Protein AF-A0A3C0RX44-F1 (afdb_monomer)

Foldseek 3Di:
DDDDQDDCVVVVHDDDPLSSVQSVCVPPPVPDDPVVSPPDPPPPD

Nearest PDB structures (foldseek):
  2fa8-assembly1_A  TM=9.273E-01  e=6.782E-02  Agrobacterium fabrum str. C58

Solvent-accessible surface area (backbone atoms only — not comparable to full-atom values): 3128 Å² total; per-residue (Å²): 132,93,73,88,80,81,54,49,83,82,66,74,46,80,78,52,74,49,54,51,55,43,52,50,32,64,72,78,40,67,89,58,83,58,67,93,46,41,85,69,78,80,77,88,122

Secondary structure (DSSP, 8-state):
-------HHHHTSPPPHHHHHHHHHHHH-TT---GGGS-------

Sequence (45 aa):
LFRSIFDRKRAGRFPEIKELKQLIRDLIAPDKSLGHSDKSPSSNI

Mean predicted aligned error: 5.69 Å

pLDDT: mean 86.96, std 15.28, range [46.72, 98.06]

Radius of gyration: 12.47 Å; Cα contacts (8 Å, |Δi|>4): 20; chains: 1; bounding box: 30×21×29 Å

Structure (mmCIF, N/CA/C/O backbone):
data_AF-A0A3C0RX44-F1
#
_entry.id   AF-A0A3C0RX44-F1
#
loop_
_atom_site.gro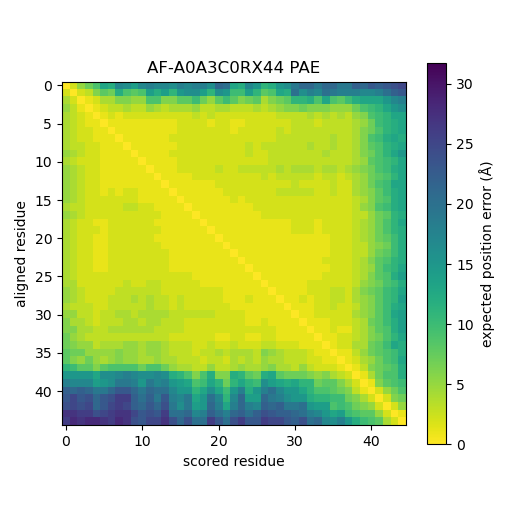up_PDB
_atom_site.id
_atom_site.type_symbol
_atom_site.label_atom_id
_atom_site.label_alt_id
_atom_site.label_comp_id
_atom_site.label_asym_id
_atom_site.label_entity_id
_atom_site.label_seq_id
_atom_site.pdbx_PDB_ins_code
_atom_site.Cartn_x
_atom_site.Cartn_y
_atom_site.Cartn_z
_atom_site.occupancy
_atom_site.B_iso_or_equiv
_atom_site.auth_seq_id
_atom_site.auth_comp_id
_atom_site.auth_asym_id
_atom_site.auth_atom_id
_atom_site.pdbx_PDB_model_num
ATOM 1 N N . LEU A 1 1 ? -8.753 -2.558 -13.017 1.00 62.66 1 LEU A N 1
ATOM 2 C CA . LEU A 1 1 ? -9.581 -2.693 -11.796 1.00 62.66 1 LEU A CA 1
ATOM 3 C C . LEU A 1 1 ? -8.848 -1.981 -10.659 1.00 62.66 1 LEU A C 1
ATOM 5 O O . LEU A 1 1 ? -7.779 -2.440 -10.282 1.00 62.66 1 LEU A O 1
ATOM 9 N N . PHE A 1 2 ? -9.330 -0.833 -10.176 1.00 68.12 2 PHE A N 1
ATOM 10 C CA . PHE A 1 2 ? -8.681 -0.140 -9.054 1.00 68.12 2 PHE A CA 1
ATOM 11 C C . PHE A 1 2 ? -9.031 -0.859 -7.745 1.00 68.12 2 PHE A C 1
ATOM 13 O O . PHE A 1 2 ? -10.192 -0.890 -7.343 1.00 68.12 2 PHE A O 1
ATOM 20 N N . ARG A 1 3 ? -8.032 -1.472 -7.101 1.00 85.00 3 ARG A N 1
ATOM 21 C CA . ARG A 1 3 ? -8.163 -2.109 -5.783 1.00 85.00 3 ARG A CA 1
ATOM 22 C C . ARG A 1 3 ? -7.755 -1.111 -4.701 1.00 85.00 3 ARG A C 1
ATOM 24 O O . ARG A 1 3 ? -6.756 -0.414 -4.852 1.00 85.00 3 ARG A O 1
ATOM 31 N N . SER A 1 4 ? -8.511 -1.058 -3.606 1.00 90.62 4 SER A N 1
ATOM 32 C CA . SER A 1 4 ? -8.141 -0.251 -2.437 1.00 90.62 4 SER A CA 1
ATOM 33 C C . SER A 1 4 ? -6.836 -0.766 -1.820 1.00 90.62 4 SER A C 1
ATOM 35 O O . SER A 1 4 ? -6.733 -1.957 -1.525 1.00 90.62 4 SER A O 1
ATOM 37 N N . ILE A 1 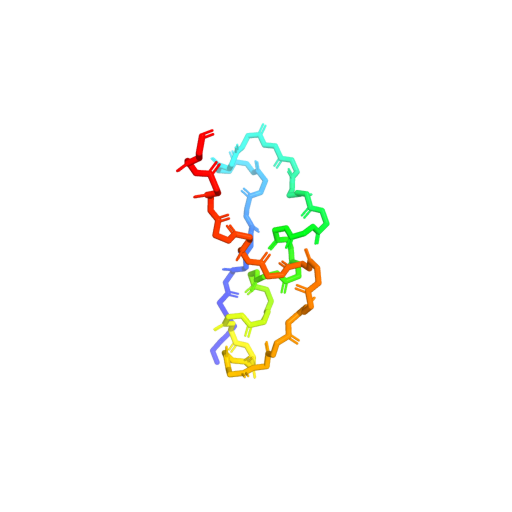5 ? -5.862 0.129 -1.622 1.00 93.81 5 ILE A N 1
ATOM 38 C CA . ILE A 1 5 ? -4.528 -0.194 -1.083 1.00 93.81 5 ILE A CA 1
ATOM 39 C C . ILE A 1 5 ? -4.545 -0.216 0.451 1.00 93.81 5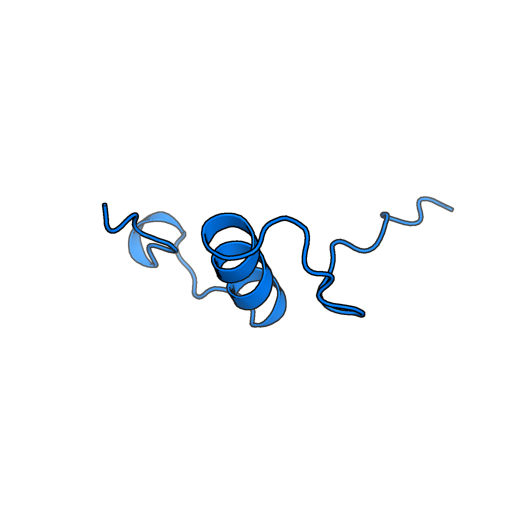 ILE A C 1
ATOM 41 O O . ILE A 1 5 ? -4.044 -1.156 1.060 1.00 93.81 5 ILE A O 1
ATOM 45 N N . PHE A 1 6 ? -5.150 0.797 1.080 1.00 95.62 6 PHE A N 1
ATOM 46 C CA . PHE A 1 6 ? -5.242 0.926 2.536 1.00 95.62 6 PHE A CA 1
ATOM 47 C C . PHE A 1 6 ? -6.505 1.701 2.936 1.00 95.62 6 PHE A C 1
ATOM 49 O O . PHE A 1 6 ? -6.894 2.646 2.254 1.00 95.62 6 PHE A O 1
ATOM 56 N N . ASP A 1 7 ? -7.125 1.325 4.056 1.00 96.38 7 ASP A N 1
ATOM 57 C CA . ASP A 1 7 ? -8.288 2.009 4.633 1.00 96.38 7 ASP A CA 1
ATO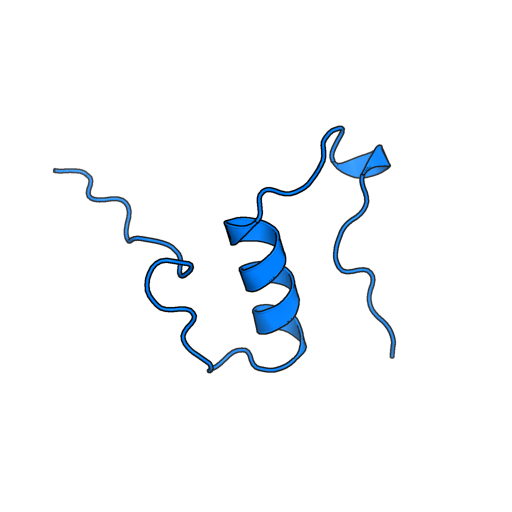M 58 C C . ASP A 1 7 ? -8.003 2.354 6.102 1.00 96.38 7 ASP A C 1
ATOM 60 O O . ASP A 1 7 ? -7.956 1.478 6.968 1.00 96.38 7 ASP A O 1
ATOM 64 N N . ARG A 1 8 ? -7.847 3.654 6.383 1.00 97.00 8 ARG A N 1
ATOM 65 C CA . ARG A 1 8 ? -7.567 4.182 7.728 1.00 97.00 8 ARG A CA 1
ATOM 66 C C . ARG A 1 8 ? -8.650 3.816 8.738 1.00 97.00 8 ARG A C 1
ATOM 68 O O . ARG A 1 8 ? -8.330 3.529 9.887 1.00 97.00 8 ARG A O 1
ATOM 75 N N . LYS A 1 9 ? -9.927 3.852 8.343 1.00 97.25 9 LYS A N 1
ATOM 76 C CA . LYS A 1 9 ? -11.043 3.581 9.258 1.00 97.25 9 LYS A CA 1
ATOM 77 C C . LYS A 1 9 ? -11.059 2.109 9.656 1.00 97.25 9 LYS A C 1
ATOM 79 O O . LYS A 1 9 ? -11.300 1.810 10.818 1.00 97.25 9 LYS A O 1
ATOM 84 N N . ARG A 1 10 ? -10.762 1.208 8.714 1.00 96.62 10 ARG A N 1
ATOM 85 C CA . ARG A 1 10 ? -10.638 -0.233 8.995 1.00 96.62 10 ARG A CA 1
ATOM 86 C C . ARG A 1 10 ? -9.396 -0.563 9.817 1.00 96.62 10 ARG A C 1
ATOM 88 O O . ARG A 1 10 ? -9.478 -1.394 10.710 1.00 96.62 10 ARG A O 1
ATOM 95 N N . ALA A 1 11 ? -8.264 0.072 9.519 1.00 96.12 11 ALA A N 1
ATOM 96 C CA . ALA A 1 11 ? -7.006 -0.191 10.213 1.00 96.12 11 ALA A CA 1
ATOM 97 C C . ALA A 1 11 ? -6.906 0.494 11.588 1.00 96.12 11 ALA A C 1
ATOM 99 O O . ALA A 1 11 ? -6.072 0.098 12.396 1.00 96.12 11 ALA A O 1
ATOM 100 N N . GLY A 1 12 ? -7.700 1.539 11.851 1.00 98.06 12 GLY A N 1
ATOM 101 C CA . GLY A 1 12 ? -7.640 2.314 13.097 1.00 98.06 12 GLY A CA 1
ATOM 102 C C . GLY A 1 12 ? -6.359 3.143 13.261 1.00 98.06 12 GLY A C 1
ATOM 103 O O . GLY A 1 12 ? -6.086 3.642 14.347 1.00 98.06 12 GLY A O 1
ATOM 104 N N . ARG A 1 13 ? -5.562 3.286 12.196 1.00 97.50 13 ARG A N 1
ATOM 105 C CA . ARG A 1 13 ? -4.269 3.986 12.176 1.00 97.50 13 ARG A CA 1
ATOM 106 C C . ARG A 1 13 ? -3.917 4.453 10.766 1.00 97.50 13 ARG A C 1
ATOM 108 O O . ARG A 1 13 ? -4.571 4.071 9.795 1.00 97.50 13 ARG A O 1
ATOM 115 N N . PHE A 1 14 ? -2.853 5.238 10.651 1.00 97.56 14 PHE A N 1
ATOM 116 C CA . PHE A 1 14 ? -2.187 5.484 9.373 1.00 97.56 14 PHE A CA 1
ATOM 117 C C . PHE A 1 14 ? -1.173 4.365 9.069 1.00 97.56 14 PHE A C 1
ATOM 119 O O . PHE A 1 14 ? -0.714 3.690 9.999 1.00 97.56 14 PHE A O 1
ATOM 126 N N . PRO A 1 15 ? -0.858 4.112 7.786 1.00 96.56 15 PRO A N 1
ATOM 127 C CA . PRO A 1 15 ? 0.206 3.190 7.437 1.00 96.56 15 PRO A CA 1
ATOM 128 C C . PRO A 1 15 ? 1.567 3.816 7.728 1.00 96.56 15 PRO A C 1
ATOM 130 O O . PRO A 1 15 ? 1.766 5.014 7.523 1.00 96.56 15 PRO A O 1
ATOM 133 N N . GLU A 1 16 ? 2.519 2.987 8.137 1.00 95.38 16 GLU A N 1
ATOM 134 C CA . GLU A 1 16 ? 3.923 3.392 8.164 1.00 95.38 16 GLU A CA 1
ATOM 135 C C . GLU A 1 16 ? 4.469 3.494 6.735 1.00 95.38 16 GLU A C 1
ATOM 137 O O . GLU A 1 16 ? 4.015 2.798 5.820 1.00 95.38 16 GLU A O 1
ATOM 142 N N . ILE A 1 17 ? 5.499 4.316 6.517 1.00 94.25 17 ILE A N 1
ATOM 143 C CA . ILE A 1 17 ? 6.056 4.514 5.167 1.00 94.25 17 ILE A CA 1
ATOM 144 C C . ILE A 1 17 ? 6.561 3.204 4.538 1.00 94.25 17 ILE A C 1
ATOM 146 O O . ILE A 1 17 ? 6.438 3.002 3.328 1.00 94.25 17 ILE A O 1
ATOM 150 N N . LYS A 1 18 ? 7.107 2.294 5.355 1.00 94.19 18 LYS A N 1
ATOM 151 C CA . LYS A 1 18 ? 7.574 0.973 4.911 1.00 94.19 18 LYS A CA 1
ATOM 152 C C . LYS A 1 18 ? 6.408 0.106 4.427 1.00 94.19 18 LYS A C 1
ATOM 154 O O . LYS A 1 18 ? 6.490 -0.473 3.350 1.00 94.19 18 LYS A O 1
ATOM 159 N N .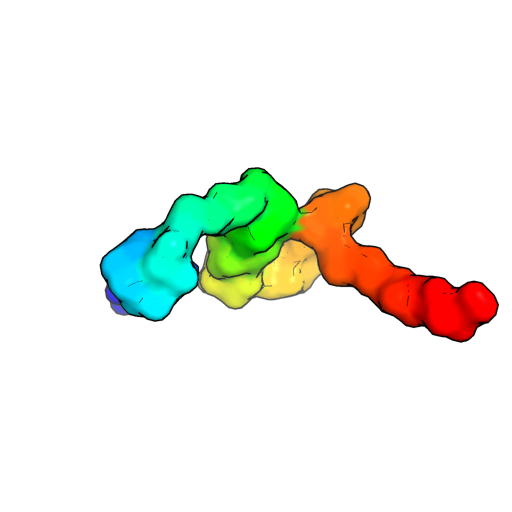 GLU A 1 19 ? 5.318 0.078 5.186 1.00 94.81 19 GLU A N 1
ATOM 160 C CA . GLU A 1 19 ? 4.094 -0.652 4.843 1.00 94.81 19 GLU A CA 1
ATOM 161 C C . GLU A 1 19 ? 3.461 -0.103 3.561 1.00 94.81 19 GLU A C 1
ATOM 163 O O . GLU A 1 19 ? 3.133 -0.871 2.662 1.00 94.81 19 GLU A O 1
ATOM 168 N N . LEU A 1 20 ? 3.346 1.222 3.428 1.00 95.38 20 LEU A N 1
ATOM 169 C CA . LEU A 1 20 ? 2.747 1.834 2.241 1.00 95.38 20 LEU A CA 1
ATOM 170 C C . LEU A 1 20 ? 3.522 1.480 0.962 1.00 95.38 20 LEU A C 1
ATOM 172 O O . LEU A 1 20 ? 2.916 1.139 -0.054 1.00 95.38 20 LEU A O 1
ATOM 176 N N . LYS A 1 21 ? 4.861 1.510 1.016 1.00 94.88 21 LYS A N 1
ATOM 177 C CA . LYS A 1 21 ? 5.717 1.098 -0.109 1.00 94.88 21 LYS A CA 1
ATOM 178 C C . LYS A 1 21 ? 5.501 -0.371 -0.483 1.00 94.88 21 LYS A C 1
ATOM 180 O O . LYS A 1 21 ? 5.435 -0.678 -1.671 1.00 94.88 21 LYS A O 1
ATOM 185 N N . GLN A 1 22 ? 5.364 -1.252 0.509 1.00 95.56 22 GLN A N 1
ATOM 186 C CA . GLN A 1 22 ? 5.088 -2.677 0.297 1.00 95.56 22 GLN A CA 1
ATOM 187 C C . GLN A 1 22 ? 3.716 -2.892 -0.350 1.00 95.56 22 GLN A C 1
ATOM 189 O O . GLN A 1 22 ? 3.643 -3.508 -1.407 1.00 95.56 22 GLN A O 1
ATOM 194 N N . LEU A 1 23 ? 2.653 -2.303 0.207 1.00 95.00 23 LEU A N 1
ATOM 195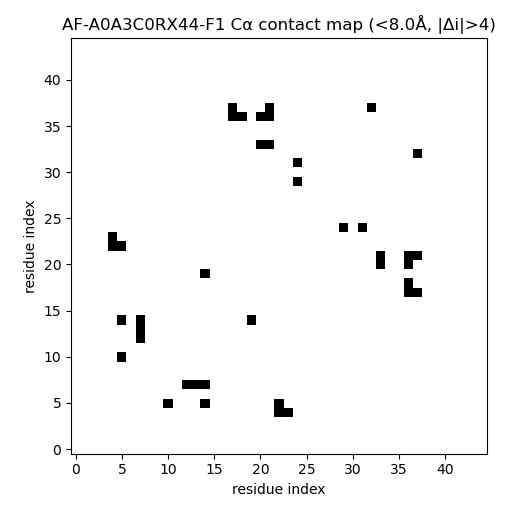 C CA . LEU A 1 23 ? 1.289 -2.447 -0.314 1.00 95.00 23 LEU A CA 1
ATOM 196 C C . LEU A 1 23 ? 1.161 -1.980 -1.770 1.00 95.00 23 LEU A C 1
ATOM 198 O O . LEU A 1 23 ? 0.463 -2.609 -2.561 1.00 95.00 23 LEU A O 1
ATOM 202 N N . ILE A 1 24 ? 1.835 -0.885 -2.139 1.00 94.69 24 ILE A N 1
ATOM 203 C CA . ILE A 1 24 ? 1.860 -0.407 -3.527 1.00 94.69 24 ILE A CA 1
ATOM 204 C C . ILE A 1 24 ? 2.623 -1.394 -4.418 1.00 94.69 24 ILE A C 1
ATOM 206 O O . ILE A 1 24 ? 2.109 -1.782 -5.468 1.00 94.69 24 ILE A O 1
ATOM 210 N N . ARG A 1 25 ? 3.828 -1.818 -4.008 1.00 95.44 25 ARG A N 1
ATOM 211 C CA . ARG A 1 25 ? 4.671 -2.754 -4.770 1.00 95.44 25 ARG A 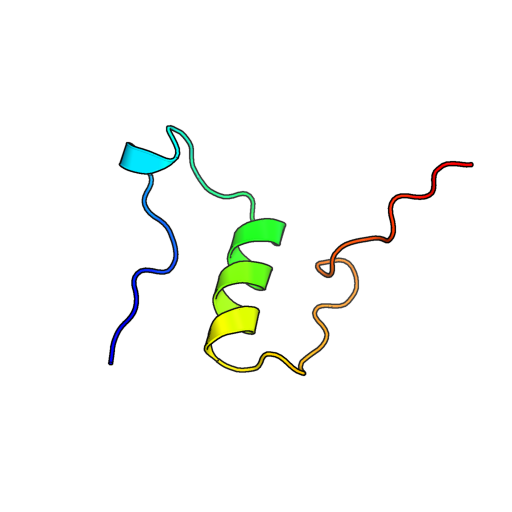CA 1
ATOM 212 C C . ARG A 1 25 ? 3.937 -4.046 -5.071 1.00 95.44 25 ARG A C 1
ATOM 214 O O . ARG A 1 25 ? 3.924 -4.467 -6.222 1.00 95.44 25 ARG A O 1
ATOM 221 N N . ASP A 1 26 ? 3.306 -4.630 -4.061 1.00 93.75 26 ASP A N 1
ATOM 222 C CA . ASP A 1 26 ? 2.615 -5.914 -4.165 1.00 93.75 26 ASP A CA 1
ATOM 223 C C . ASP A 1 26 ? 1.494 -5.883 -5.221 1.00 93.75 26 ASP A C 1
ATOM 225 O O . ASP A 1 26 ? 1.134 -6.920 -5.772 1.00 93.75 26 ASP A O 1
ATOM 229 N N . LEU A 1 27 ? 0.956 -4.696 -5.536 1.00 93.88 27 LEU A N 1
ATOM 230 C CA . LEU A 1 27 ? -0.091 -4.512 -6.541 1.00 93.88 27 LEU A CA 1
ATOM 231 C C . LEU A 1 27 ? 0.436 -4.220 -7.949 1.00 93.88 27 LEU A C 1
ATOM 233 O O . LEU A 1 27 ? -0.192 -4.648 -8.914 1.00 93.88 27 LEU A O 1
ATOM 237 N N . ILE A 1 28 ? 1.525 -3.457 -8.084 1.00 94.12 28 ILE A N 1
ATOM 238 C CA . ILE A 1 28 ? 1.970 -2.940 -9.395 1.00 94.12 28 ILE A CA 1
ATOM 239 C C . ILE A 1 28 ? 3.237 -3.610 -9.931 1.00 94.12 28 ILE A C 1
ATOM 241 O O . ILE A 1 28 ? 3.480 -3.573 -11.133 1.00 94.12 28 ILE A O 1
ATOM 24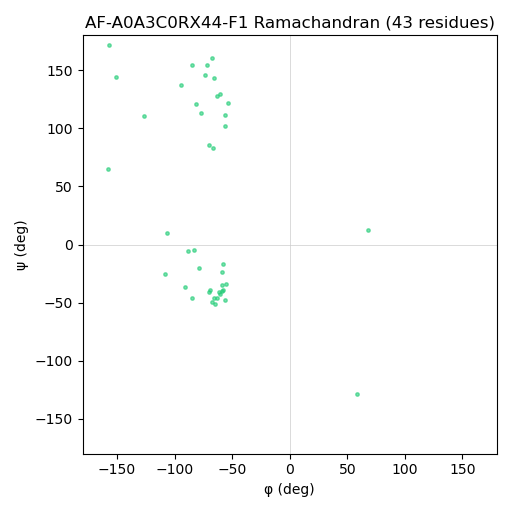5 N N . ALA A 1 29 ? 4.073 -4.156 -9.051 1.00 95.12 29 ALA A N 1
ATOM 246 C CA . ALA A 1 29 ? 5.385 -4.696 -9.391 1.00 95.12 29 ALA A CA 1
ATOM 247 C C . ALA A 1 29 ? 5.835 -5.710 -8.320 1.00 95.12 29 ALA A C 1
ATOM 249 O O . ALA A 1 29 ? 6.804 -5.439 -7.606 1.00 95.12 29 ALA A O 1
ATOM 250 N N . PRO A 1 30 ? 5.138 -6.853 -8.168 1.00 93.94 30 PRO A N 1
ATOM 251 C CA . PRO A 1 30 ? 5.376 -7.811 -7.081 1.00 93.94 30 PRO A CA 1
ATOM 252 C C . PRO A 1 30 ? 6.835 -8.290 -7.002 1.00 93.94 30 PRO A C 1
ATOM 254 O O . PRO A 1 30 ? 7.380 -8.430 -5.905 1.00 93.94 30 PRO A O 1
ATOM 257 N N . ASP A 1 31 ? 7.500 -8.421 -8.151 1.00 95.25 31 ASP A N 1
ATOM 258 C CA . ASP A 1 31 ? 8.882 -8.908 -8.257 1.00 95.25 31 ASP A CA 1
ATOM 259 C C . ASP A 1 31 ? 9.947 -7.824 -8.007 1.00 95.25 31 ASP A C 1
ATOM 261 O O . ASP A 1 31 ? 11.147 -8.100 -7.983 1.00 95.25 31 ASP A O 1
ATOM 265 N N . LYS A 1 32 ? 9.540 -6.562 -7.814 1.00 95.25 32 LYS A N 1
ATOM 266 C CA . LYS A 1 32 ? 10.470 -5.452 -7.584 1.00 95.25 32 LYS A CA 1
ATOM 267 C C . LYS A 1 32 ? 10.904 -5.409 -6.121 1.00 95.25 32 LYS A C 1
ATOM 269 O O . LYS A 1 32 ? 10.080 -5.188 -5.236 1.00 95.25 32 LYS A O 1
ATOM 274 N N . SER A 1 33 ? 12.211 -5.516 -5.871 1.00 94.50 33 SER A N 1
ATOM 275 C CA . SER A 1 33 ? 12.766 -5.297 -4.529 1.00 94.50 33 SER A CA 1
ATOM 276 C C . SER A 1 33 ? 12.593 -3.843 -4.069 1.00 94.50 33 SER A C 1
ATOM 278 O O . SER A 1 33 ? 12.713 -2.887 -4.848 1.00 94.50 33 SER A O 1
ATOM 280 N N . LEU A 1 34 ? 12.329 -3.683 -2.773 1.00 94.25 34 LEU A N 1
ATOM 281 C CA . LEU A 1 34 ? 12.235 -2.410 -2.063 1.00 94.25 34 LEU A CA 1
ATOM 282 C C . LEU A 1 34 ? 13.443 -2.145 -1.142 1.00 94.25 34 LEU A C 1
ATOM 284 O O . LEU A 1 34 ? 13.407 -1.207 -0.336 1.00 94.25 34 LEU A O 1
ATOM 288 N N . GLY A 1 35 ? 14.510 -2.946 -1.233 1.00 91.69 35 GLY A N 1
ATOM 289 C CA . GLY A 1 35 ? 15.714 -2.807 -0.407 1.00 91.69 35 GLY A CA 1
ATOM 290 C C . GLY A 1 35 ? 15.397 -2.895 1.090 1.00 91.69 35 GLY A C 1
ATOM 291 O O . GLY A 1 35 ? 14.672 -3.782 1.524 1.00 91.69 35 GLY A O 1
ATOM 292 N N . HIS A 1 36 ? 15.861 -1.931 1.896 1.00 88.00 36 HIS A N 1
ATOM 293 C CA . HIS A 1 36 ? 15.586 -1.874 3.347 1.00 88.00 36 HIS A CA 1
ATOM 294 C C . HIS A 1 36 ? 14.086 -1.832 3.714 1.00 88.00 36 HIS A C 1
ATOM 296 O O . HIS A 1 36 ? 13.701 -2.063 4.867 1.00 88.00 36 HIS A O 1
ATOM 302 N N . SER A 1 37 ? 13.225 -1.507 2.744 1.00 87.12 37 SER A N 1
ATOM 303 C CA . SER A 1 37 ? 11.774 -1.512 2.921 1.00 87.12 37 SER A CA 1
ATOM 304 C C . SER A 1 37 ? 11.127 -2.870 2.631 1.00 87.12 37 SER A C 1
ATOM 306 O O . SER A 1 37 ? 9.941 -3.011 2.910 1.00 87.12 37 SER A O 1
ATOM 308 N N . ASP A 1 38 ? 11.849 -3.884 2.148 1.00 85.50 38 ASP A N 1
ATOM 309 C CA . ASP A 1 38 ? 11.328 -5.256 2.113 1.00 85.50 38 ASP A CA 1
ATOM 310 C C . ASP A 1 38 ? 11.157 -5.811 3.536 1.00 85.50 38 ASP A C 1
ATOM 312 O O . ASP A 1 38 ? 11.695 -5.270 4.515 1.00 85.50 38 ASP A O 1
ATOM 316 N N . LYS A 1 39 ? 10.335 -6.859 3.682 1.00 74.00 39 LYS A N 1
ATOM 317 C CA . LYS A 1 39 ? 10.227 -7.581 4.954 1.00 74.00 39 LYS A CA 1
ATOM 318 C C . LYS A 1 39 ? 11.632 -8.053 5.316 1.00 74.00 39 LYS A C 1
ATOM 320 O O . LYS A 1 39 ? 12.197 -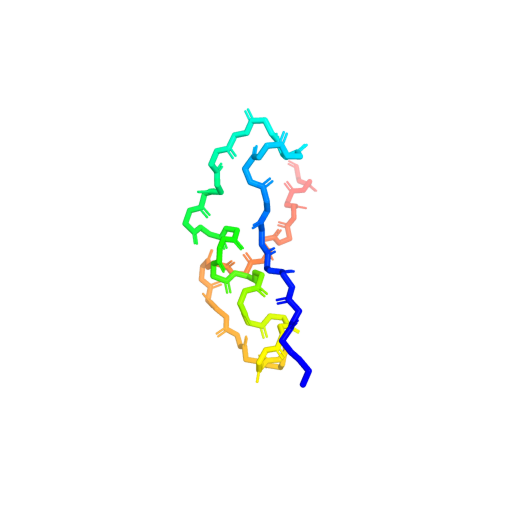8.896 4.629 1.00 74.00 39 LYS A O 1
ATOM 325 N N . SER A 1 40 ? 12.200 -7.473 6.369 1.00 66.12 40 SER A N 1
ATOM 326 C CA . SER A 1 40 ? 13.412 -8.019 6.962 1.00 66.12 40 SER A CA 1
ATOM 327 C C . SER A 1 40 ? 13.042 -9.431 7.415 1.00 66.12 40 SER A C 1
ATOM 329 O O . SER A 1 40 ? 11.995 -9.565 8.060 1.00 66.12 40 SER A O 1
ATOM 331 N N . PRO A 1 41 ? 13.810 -10.480 7.068 1.00 56.53 41 PRO A N 1
ATOM 332 C CA . PRO A 1 41 ? 13.635 -11.748 7.753 1.00 56.53 41 PRO A CA 1
ATOM 333 C C . PRO A 1 41 ? 13.773 -11.421 9.236 1.00 56.53 41 PRO A C 1
ATOM 335 O O . PRO A 1 41 ? 14.749 -10.790 9.639 1.00 56.53 41 PRO A O 1
ATOM 338 N N . SER A 1 42 ? 12.742 -11.725 10.020 1.00 50.22 42 SER A N 1
ATOM 339 C CA . SER A 1 42 ? 12.827 -11.644 11.469 1.00 50.22 42 SER A CA 1
ATOM 340 C C . SER A 1 42 ? 13.997 -12.528 11.871 1.00 50.22 42 SER A C 1
ATOM 342 O O . SER A 1 42 ? 13.891 -13.754 11.836 1.00 50.22 42 SER A O 1
ATOM 344 N N . SER A 1 43 ? 15.133 -11.909 12.168 1.00 49.34 43 SER A N 1
ATOM 345 C CA . SER A 1 43 ? 16.257 -12.549 12.819 1.00 49.34 43 SER A CA 1
ATOM 346 C C . SER A 1 43 ? 15.794 -12.901 14.227 1.00 49.34 43 SER A C 1
ATOM 348 O O . SER A 1 43 ? 15.991 -12.130 15.159 1.00 49.34 43 SER A O 1
ATOM 350 N N . ASN A 1 44 ? 15.108 -14.036 14.355 1.00 49.22 44 ASN A N 1
ATOM 351 C CA . ASN A 1 44 ? 15.136 -14.814 15.581 1.00 49.22 44 ASN A CA 1
ATOM 352 C C . ASN A 1 44 ? 16.546 -15.415 15.654 1.00 49.22 44 ASN A C 1
ATOM 354 O O . ASN A 1 44 ? 16.780 -16.511 15.145 1.00 49.22 44 ASN A O 1
ATOM 358 N N . ILE A 1 45 ? 17.483 -14.638 16.198 1.00 46.72 45 ILE A N 1
ATOM 359 C CA . ILE A 1 45 ? 18.679 -15.136 16.882 1.00 46.72 45 ILE A CA 1
ATOM 360 C C . ILE A 1 45 ? 18.537 -14.685 18.329 1.00 46.72 45 ILE A C 1
ATOM 362 O O . ILE A 1 45 ? 18.221 -13.488 18.518 1.00 46.72 45 ILE A O 1
#